Protein AF-A0A1V5L0H5-F1 (afdb_monomer_lite)

Radius of gyration: 12.78 Å; chains: 1; bounding box: 25×24×44 Å

Secondary structure (DSSP, 8-state):
----HHHHHHHTT--HHHHHHHH---HHHHHHHHTTSSPPPHHHHHHHHHHH-GGGGGGTS-TT------

Sequence (70 aa):
MKTSLFDWAYHQGLSLGQLSEMTGYAREHLSRVKHGRWPITEQFVARIVFRLGDWAREMFYDEDEEQDVK

pLDDT: mean 88.33, std 15.94, range [39.69, 97.94]

Structure (mmCIF, N/CA/C/O backbone):
data_AF-A0A1V5L0H5-F1
#
_entry.id   AF-A0A1V5L0H5-F1
#
loop_
_atom_site.group_PDB
_atom_site.id
_atom_site.type_symbol
_atom_site.label_atom_id
_atom_site.label_alt_id
_atom_site.label_comp_id
_atom_site.label_asym_id
_atom_site.label_entity_id
_atom_site.label_seq_id
_atom_site.pdbx_PDB_ins_code
_atom_site.Cartn_x
_atom_site.Cartn_y
_atom_site.Cartn_z
_atom_site.occupancy
_atom_site.B_iso_or_equiv
_atom_site.auth_seq_id
_atom_site.auth_comp_id
_atom_site.auth_asym_id
_atom_site.auth_atom_id
_atom_site.pdbx_PDB_model_num
ATOM 1 N N . MET A 1 1 ? -3.579 16.241 -8.466 1.00 52.09 1 MET A N 1
ATOM 2 C CA . MET A 1 1 ? -2.448 15.410 -7.993 1.00 52.09 1 MET A CA 1
ATOM 3 C C . MET A 1 1 ? -2.940 13.981 -7.965 1.00 52.09 1 MET A C 1
ATOM 5 O O . MET A 1 1 ? -3.919 13.741 -7.271 1.00 52.09 1 MET A O 1
ATOM 9 N N . LYS A 1 2 ? -2.317 13.072 -8.723 1.00 64.06 2 LY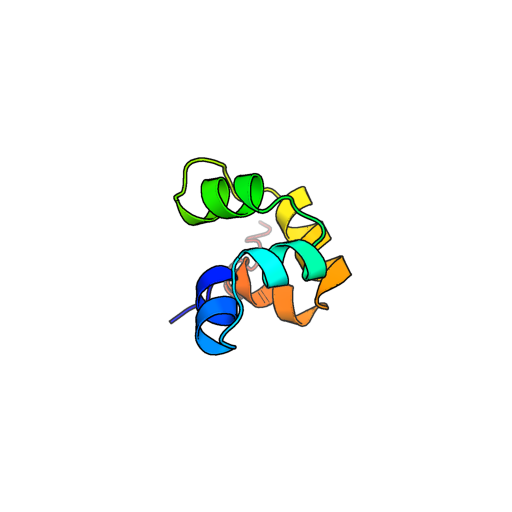S A N 1
ATOM 10 C CA . LYS A 1 2 ? -2.600 11.634 -8.630 1.00 64.06 2 LYS A CA 1
ATOM 11 C C . LYS A 1 2 ? -2.311 11.179 -7.201 1.00 64.06 2 LYS A C 1
ATOM 13 O O . LYS A 1 2 ? -1.226 11.447 -6.687 1.00 64.06 2 LYS A O 1
ATOM 18 N N . THR A 1 3 ? -3.283 10.567 -6.538 1.00 80.94 3 THR A N 1
ATOM 19 C CA . THR A 1 3 ? -3.099 10.053 -5.179 1.00 80.94 3 THR A CA 1
ATOM 20 C C . THR A 1 3 ? -2.517 8.648 -5.273 1.00 80.94 3 THR A C 1
ATOM 22 O O . THR A 1 3 ? -3.184 7.740 -5.760 1.00 80.94 3 THR A O 1
ATOM 25 N N . SER A 1 4 ? -1.277 8.450 -4.818 1.00 91.81 4 SER A N 1
ATOM 26 C CA . SER A 1 4 ? -0.707 7.101 -4.736 1.00 91.81 4 SER A CA 1
ATOM 27 C C . SER A 1 4 ? -1.371 6.292 -3.615 1.00 91.81 4 SER A C 1
ATOM 29 O O . SER A 1 4 ? -1.947 6.860 -2.685 1.00 91.81 4 SER A O 1
ATOM 31 N N . LEU A 1 5 ? -1.210 4.963 -3.628 1.00 94.06 5 LEU A N 1
ATOM 32 C CA . LEU A 1 5 ? -1.653 4.090 -2.529 1.00 94.06 5 LEU A CA 1
ATOM 33 C C . LEU A 1 5 ? -1.194 4.593 -1.149 1.00 94.06 5 LEU A C 1
ATOM 35 O O . LEU A 1 5 ? -1.944 4.531 -0.174 1.00 94.06 5 LEU A O 1
ATOM 39 N N . PHE A 1 6 ? 0.044 5.081 -1.054 1.00 95.31 6 PHE A N 1
ATOM 40 C CA . PHE A 1 6 ? 0.617 5.526 0.215 1.00 95.31 6 PHE A CA 1
ATOM 41 C C . PHE A 1 6 ? 0.127 6.915 0.628 1.00 95.31 6 PHE A C 1
ATOM 43 O O . PHE A 1 6 ? -0.007 7.156 1.828 1.00 95.31 6 PHE A O 1
ATOM 50 N N . ASP A 1 7 ? -0.174 7.791 -0.332 1.00 94.62 7 ASP A N 1
ATOM 51 C CA . ASP A 1 7 ? -0.782 9.098 -0.060 1.00 94.62 7 ASP A CA 1
ATOM 52 C C . ASP A 1 7 ? -2.232 8.931 0.386 1.00 94.62 7 ASP A C 1
ATOM 54 O O . ASP A 1 7 ? -2.651 9.524 1.378 1.00 94.62 7 ASP A O 1
ATOM 58 N N . TRP A 1 8 ? -2.985 8.055 -0.285 1.00 95.00 8 TRP A N 1
ATOM 59 C CA . TRP A 1 8 ? -4.333 7.692 0.135 1.00 95.00 8 TRP A CA 1
ATOM 60 C C . TRP A 1 8 ? -4.323 7.128 1.555 1.00 95.00 8 TRP A C 1
ATOM 62 O O . TRP A 1 8 ? -5.044 7.631 2.413 1.00 95.00 8 TRP A O 1
ATOM 72 N N . ALA A 1 9 ? -3.458 6.147 1.836 1.00 95.62 9 ALA A N 1
ATOM 73 C CA . ALA A 1 9 ? -3.349 5.564 3.169 1.00 95.62 9 ALA A CA 1
ATOM 74 C C . ALA A 1 9 ? -3.017 6.630 4.226 1.00 95.62 9 ALA A C 1
ATOM 76 O O . ALA A 1 9 ? -3.626 6.646 5.294 1.00 95.62 9 ALA A O 1
ATOM 77 N N . TYR A 1 10 ? -2.110 7.561 3.913 1.00 95.25 10 TYR A N 1
ATOM 78 C CA . TYR A 1 10 ? -1.784 8.685 4.788 1.00 95.25 10 TYR A CA 1
ATOM 79 C C . TYR A 1 10 ? -2.997 9.590 5.058 1.00 95.25 10 TYR A C 1
ATOM 81 O O . TYR A 1 10 ? -3.277 9.893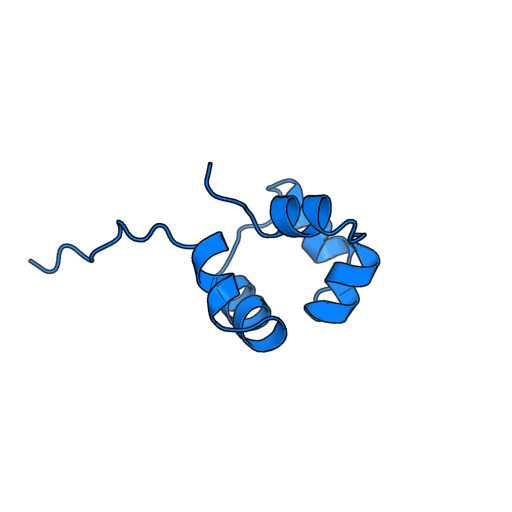 6.217 1.00 95.25 10 TYR A O 1
ATOM 89 N N . HIS A 1 11 ? -3.761 9.963 4.027 1.00 95.56 11 HIS A N 1
ATOM 90 C CA . HIS A 1 11 ? -4.969 10.783 4.173 1.00 95.56 11 HIS A CA 1
ATOM 91 C C . HIS A 1 11 ? -6.094 10.086 4.946 1.00 95.56 11 HIS A C 1
ATOM 93 O O . HIS A 1 11 ? -6.851 10.751 5.646 1.00 95.56 11 HIS A O 1
ATOM 99 N N . GLN A 1 12 ? -6.179 8.757 4.868 1.00 94.94 12 GLN A N 1
ATOM 100 C CA . GLN A 1 12 ? -7.105 7.957 5.675 1.00 94.94 12 GLN A CA 1
ATOM 101 C C . GLN A 1 12 ? -6.615 7.729 7.118 1.00 94.94 12 GLN A C 1
ATOM 103 O O . GLN A 1 12 ? -7.295 7.068 7.900 1.00 94.94 12 GLN A O 1
ATOM 108 N N . GLY A 1 13 ? -5.431 8.233 7.491 1.00 97.19 13 GLY A N 1
ATOM 109 C CA . GLY A 1 13 ? -4.834 7.998 8.808 1.00 97.19 13 GLY A CA 1
ATOM 110 C C . GLY A 1 13 ? -4.365 6.554 9.024 1.00 97.19 13 GLY A C 1
ATOM 111 O O . GLY A 1 13 ? -4.192 6.123 10.164 1.00 97.19 13 GLY A O 1
ATOM 112 N N . LEU A 1 14 ? -4.159 5.792 7.946 1.00 96.81 14 LEU A N 1
ATOM 113 C CA . LEU A 1 14 ? -3.743 4.397 8.002 1.00 96.81 14 LEU A CA 1
ATOM 114 C C . LEU A 1 14 ? -2.230 4.281 8.183 1.00 96.81 14 LEU A C 1
ATOM 116 O O . LEU A 1 14 ? -1.419 4.816 7.423 1.00 96.81 14 LEU A O 1
ATOM 120 N N . SER A 1 15 ? -1.837 3.494 9.177 1.00 96.81 15 SER A N 1
ATOM 121 C CA . SER A 1 15 ? -0.455 3.068 9.345 1.00 96.81 15 SER A CA 1
ATOM 122 C C . SER A 1 15 ? -0.056 2.026 8.296 1.00 96.81 15 SER A C 1
ATOM 124 O O . SER A 1 15 ? -0.873 1.284 7.752 1.00 96.81 15 SER A O 1
ATOM 126 N N . LEU A 1 16 ? 1.253 1.883 8.085 1.00 95.50 16 LEU A N 1
ATOM 127 C CA . LEU A 1 16 ? 1.830 0.804 7.274 1.00 95.50 16 LEU A CA 1
ATOM 128 C C . LEU A 1 16 ? 1.462 -0.604 7.789 1.00 95.50 16 LEU A C 1
ATOM 130 O O . LEU A 1 16 ? 1.468 -1.551 7.008 1.00 95.50 16 LEU A O 1
ATOM 134 N N . GLY A 1 17 ? 1.164 -0.749 9.087 1.00 97.88 17 GLY A N 1
ATOM 135 C CA . GLY A 1 17 ? 0.677 -2.003 9.671 1.00 97.88 17 GLY A CA 1
ATOM 136 C C . GLY A 1 17 ? -0.757 -2.312 9.244 1.00 97.88 17 GLY A C 1
ATOM 137 O O . GLY A 1 17 ? -1.017 -3.387 8.722 1.00 97.88 17 GLY A O 1
ATOM 138 N N . GLN A 1 18 ? -1.657 -1.335 9.348 1.00 97.94 18 GLN A N 1
ATOM 139 C CA . GLN A 1 18 ? -3.036 -1.487 8.870 1.00 97.94 18 GLN A CA 1
ATOM 140 C C . GLN A 1 18 ? -3.078 -1.732 7.358 1.00 97.94 18 GLN A C 1
ATOM 142 O O . GLN A 1 18 ? -3.774 -2.627 6.889 1.00 97.94 18 GLN A O 1
ATOM 147 N N . LEU A 1 19 ? -2.260 -1.012 6.583 1.00 96.75 19 LEU A N 1
ATOM 148 C CA . LEU A 1 19 ? -2.159 -1.242 5.143 1.00 96.75 19 LEU A CA 1
ATOM 149 C C . LEU A 1 19 ? -1.646 -2.658 4.821 1.00 96.75 19 LEU A C 1
ATOM 151 O O . LEU A 1 19 ? -2.092 -3.274 3.856 1.00 96.75 19 LEU A O 1
ATOM 155 N N . SER A 1 20 ? -0.738 -3.196 5.639 1.00 97.81 20 SER A N 1
ATOM 156 C CA . SER A 1 20 ? -0.243 -4.573 5.529 1.00 97.81 20 SER A CA 1
ATOM 157 C C . SER A 1 20 ? -1.367 -5.594 5.725 1.00 97.81 20 SER A C 1
ATOM 159 O O . SER A 1 20 ? -1.514 -6.500 4.904 1.00 97.81 20 SER A O 1
ATOM 161 N N . GLU A 1 21 ? -2.211 -5.409 6.74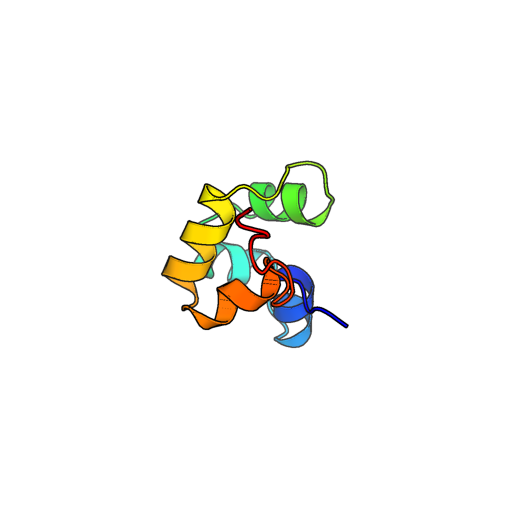0 1.00 97.69 21 GLU A N 1
ATOM 162 C CA . GLU A 1 21 ? -3.378 -6.262 7.001 1.00 97.69 21 GLU A CA 1
ATOM 163 C C . GLU A 1 21 ? -4.409 -6.196 5.867 1.00 97.69 21 GLU A C 1
ATOM 165 O O . GLU A 1 21 ? -4.864 -7.233 5.382 1.00 97.69 21 GLU A O 1
ATOM 170 N N . MET A 1 22 ? -4.724 -4.990 5.386 1.00 96.94 22 MET A N 1
ATOM 171 C CA . MET A 1 22 ? -5.706 -4.784 4.317 1.00 96.94 22 MET A CA 1
ATOM 172 C C . MET A 1 22 ? -5.249 -5.405 2.993 1.00 96.94 22 MET A C 1
ATOM 174 O O . MET A 1 22 ? -6.020 -6.070 2.308 1.00 96.94 22 MET A O 1
ATOM 178 N N . THR A 1 23 ? -3.979 -5.220 2.632 1.00 95.94 23 THR A N 1
ATOM 179 C CA . THR A 1 23 ? -3.442 -5.630 1.323 1.00 95.94 23 THR A CA 1
ATOM 180 C C . THR A 1 23 ? -2.885 -7.054 1.315 1.00 95.94 23 THR A C 1
ATOM 182 O O . THR A 1 23 ? -2.727 -7.666 0.257 1.00 95.94 23 THR A O 1
ATOM 185 N N . GLY A 1 24 ? -2.580 -7.616 2.487 1.00 95.44 24 GLY A N 1
ATOM 186 C CA . GLY A 1 24 ? -1.902 -8.904 2.623 1.00 95.44 24 GLY A CA 1
ATOM 187 C C . GLY A 1 24 ? -0.433 -8.890 2.183 1.00 95.44 24 GLY A C 1
ATOM 188 O O . GLY A 1 24 ? 0.137 -9.957 1.953 1.00 95.44 24 GLY A O 1
ATOM 189 N N . TYR A 1 25 ? 0.180 -7.715 2.023 1.00 97.12 25 TYR A N 1
ATOM 190 C CA . TYR A 1 25 ? 1.628 -7.578 1.858 1.00 97.12 25 TYR A CA 1
ATOM 191 C C . TYR A 1 25 ? 2.296 -7.371 3.204 1.00 97.12 25 TYR A C 1
ATOM 193 O O . TYR A 1 25 ? 1.768 -6.658 4.048 1.00 97.12 25 TYR A O 1
ATOM 201 N N . ALA A 1 26 ? 3.492 -7.927 3.395 1.00 97.50 26 ALA A N 1
ATOM 202 C CA . ALA A 1 26 ? 4.277 -7.647 4.590 1.00 97.50 26 ALA A CA 1
ATOM 203 C C . ALA A 1 26 ? 4.622 -6.150 4.684 1.00 97.50 26 ALA A C 1
ATOM 205 O O . ALA A 1 26 ? 4.954 -5.512 3.682 1.00 97.50 26 ALA A O 1
ATOM 206 N N . ARG A 1 27 ? 4.628 -5.602 5.902 1.00 97.38 27 ARG A N 1
ATOM 207 C CA . ARG A 1 27 ? 4.991 -4.199 6.164 1.00 97.38 27 ARG A CA 1
ATOM 208 C C . ARG A 1 27 ? 6.338 -3.804 5.550 1.00 97.38 27 ARG A C 1
ATOM 210 O O . ARG A 1 27 ? 6.483 -2.694 5.043 1.00 97.38 27 ARG A O 1
ATOM 217 N N . GLU A 1 28 ? 7.317 -4.704 5.582 1.00 97.50 28 GLU A N 1
ATOM 218 C CA . GLU A 1 28 ? 8.629 -4.465 4.979 1.00 97.50 28 GLU A CA 1
ATOM 219 C C . GLU A 1 28 ? 8.553 -4.347 3.450 1.00 97.50 28 GLU A C 1
ATOM 221 O O . GLU A 1 28 ? 9.169 -3.449 2.879 1.00 97.50 28 GLU A O 1
ATOM 226 N N . HIS A 1 29 ? 7.754 -5.197 2.797 1.00 96.50 29 HIS A N 1
ATOM 227 C CA . HIS A 1 29 ? 7.508 -5.119 1.357 1.00 96.50 29 HIS A CA 1
ATOM 228 C C . HIS A 1 29 ? 6.910 -3.752 1.004 1.00 96.50 29 HIS A C 1
ATOM 230 O O . HIS A 1 29 ? 7.454 -3.038 0.164 1.00 96.50 29 HIS A O 1
ATOM 236 N N . LEU A 1 30 ? 5.840 -3.350 1.697 1.00 97.00 30 LEU A N 1
ATOM 237 C CA . LEU A 1 30 ? 5.187 -2.055 1.484 1.00 97.00 30 LEU A CA 1
ATOM 238 C C . LEU A 1 30 ? 6.144 -0.877 1.711 1.00 97.00 30 LEU A C 1
ATOM 240 O O . LEU A 1 30 ? 6.136 0.075 0.940 1.00 97.00 30 LEU A O 1
ATOM 244 N N . SER A 1 31 ? 7.007 -0.954 2.728 1.00 96.62 31 SER A N 1
ATOM 245 C CA . SER A 1 31 ? 8.041 0.055 2.983 1.00 96.62 31 SER A CA 1
ATOM 246 C C . SER A 1 31 ? 9.043 0.161 1.826 1.00 96.62 31 SER A C 1
ATOM 248 O O . SER A 1 31 ? 9.344 1.259 1.359 1.00 96.62 31 SER A O 1
ATOM 250 N N . ARG A 1 32 ? 9.531 -0.973 1.304 1.00 97.19 32 ARG A N 1
ATOM 251 C CA . ARG A 1 32 ? 10.465 -0.994 0.165 1.00 97.19 32 ARG A CA 1
ATOM 252 C C . ARG A 1 32 ? 9.838 -0.399 -1.096 1.00 97.19 32 ARG A C 1
ATOM 254 O O . ARG A 1 32 ? 10.516 0.367 -1.775 1.00 97.19 32 ARG A O 1
ATOM 261 N N . VAL A 1 33 ? 8.566 -0.693 -1.370 1.00 95.94 33 VAL A N 1
ATOM 262 C CA . VAL A 1 33 ? 7.827 -0.100 -2.499 1.00 95.94 33 VAL A CA 1
ATOM 263 C C . VAL A 1 33 ? 7.622 1.403 -2.285 1.00 95.94 33 VAL A C 1
ATOM 265 O O . VAL A 1 33 ? 7.963 2.189 -3.162 1.00 95.94 33 VAL A O 1
ATOM 268 N N . LYS A 1 34 ? 7.175 1.830 -1.093 1.00 94.56 34 LYS A N 1
ATOM 269 C CA . LYS A 1 34 ? 6.988 3.254 -0.747 1.00 94.56 34 LYS A CA 1
ATOM 270 C C . LYS A 1 34 ? 8.252 4.088 -0.963 1.00 94.56 34 LYS A C 1
ATOM 272 O O . LYS A 1 34 ? 8.175 5.233 -1.389 1.00 94.56 34 LYS A O 1
ATOM 277 N N . HIS A 1 35 ? 9.413 3.525 -0.644 1.00 95.25 35 HIS A N 1
ATOM 278 C CA . HIS A 1 35 ? 10.706 4.194 -0.786 1.00 95.25 35 HIS A CA 1
ATOM 279 C C . HIS A 1 35 ? 11.371 3.974 -2.155 1.00 95.25 35 HIS A C 1
ATOM 281 O O . HIS A 1 35 ? 12.557 4.266 -2.295 1.00 95.25 35 HIS A O 1
ATOM 287 N N . GLY A 1 36 ? 10.654 3.424 -3.142 1.00 93.38 36 GLY A N 1
ATOM 288 C CA . GLY A 1 36 ? 11.165 3.205 -4.499 1.00 93.38 36 GLY A CA 1
ATOM 289 C C . GLY A 1 36 ? 12.288 2.169 -4.594 1.00 93.38 36 GLY A C 1
ATOM 290 O O . GLY A 1 36 ? 12.991 2.110 -5.596 1.00 93.38 36 GLY A O 1
ATOM 291 N N . ARG A 1 37 ? 12.491 1.349 -3.554 1.00 94.62 37 ARG A N 1
ATOM 292 C CA . ARG A 1 37 ? 13.514 0.294 -3.557 1.00 94.62 37 ARG A CA 1
ATOM 293 C C . ARG A 1 37 ? 13.061 -0.921 -4.349 1.00 94.62 37 ARG A C 1
ATOM 295 O O . ARG A 1 37 ? 13.907 -1.600 -4.916 1.00 94.62 37 ARG A O 1
ATOM 302 N N . TRP A 1 38 ? 11.757 -1.201 -4.349 1.00 94.69 38 TRP A N 1
ATOM 303 C CA . TRP A 1 38 ? 11.126 -2.271 -5.122 1.00 94.69 38 TRP A CA 1
ATOM 304 C C . TRP A 1 38 ? 10.110 -1.678 -6.105 1.00 94.69 38 TRP A C 1
ATOM 306 O O . TRP A 1 38 ? 9.382 -0.760 -5.720 1.00 94.69 38 TRP A O 1
ATOM 316 N N . PRO A 1 39 ? 10.054 -2.183 -7.351 1.00 93.12 39 PRO A N 1
ATOM 317 C CA . PRO A 1 39 ? 9.131 -1.674 -8.355 1.00 93.12 39 PRO A CA 1
ATOM 318 C C . PRO A 1 39 ? 7.681 -2.037 -8.017 1.00 93.12 39 PRO A C 1
ATOM 320 O O . PRO A 1 39 ? 7.408 -3.073 -7.406 1.00 93.12 39 PRO A O 1
ATOM 323 N N . ILE A 1 40 ? 6.747 -1.203 -8.471 1.00 93.88 40 ILE A N 1
ATOM 324 C CA . ILE A 1 40 ? 5.325 -1.548 -8.523 1.00 93.88 40 ILE A CA 1
ATOM 325 C C . ILE A 1 40 ? 5.135 -2.491 -9.715 1.00 93.88 40 ILE A C 1
ATOM 327 O O . ILE A 1 40 ? 5.389 -2.108 -10.852 1.00 93.88 40 ILE A O 1
ATOM 331 N N . THR A 1 41 ? 4.730 -3.733 -9.457 1.00 95.19 41 THR A N 1
ATOM 332 C CA . THR A 1 41 ? 4.491 -4.751 -10.494 1.00 95.19 41 THR A CA 1
ATOM 333 C C . THR A 1 41 ? 2.998 -4.949 -10.740 1.00 95.19 41 THR A C 1
ATOM 335 O O . THR A 1 41 ? 2.179 -4.647 -9.873 1.00 95.19 41 THR A O 1
ATOM 338 N N . GLU A 1 42 ? 2.620 -5.548 -11.870 1.00 94.56 42 GLU A N 1
ATOM 339 C CA . GLU A 1 42 ? 1.221 -5.931 -12.123 1.00 94.56 42 GLU A CA 1
ATOM 340 C C . GLU A 1 42 ? 0.656 -6.826 -11.012 1.00 94.56 42 GLU A C 1
ATOM 342 O O . GLU A 1 42 ? -0.472 -6.634 -10.570 1.00 94.56 42 GLU A O 1
ATOM 347 N N . GLN A 1 43 ? 1.457 -7.759 -10.485 1.00 95.75 43 GLN A N 1
ATOM 348 C CA . GLN A 1 43 ? 1.052 -8.603 -9.358 1.00 95.75 43 GLN A CA 1
ATOM 349 C C . GLN A 1 43 ? 0.829 -7.791 -8.073 1.00 95.75 43 GLN A C 1
ATOM 351 O O . GLN A 1 43 ? -0.079 -8.097 -7.292 1.00 95.75 43 GLN A O 1
ATOM 356 N N . PHE A 1 44 ? 1.647 -6.757 -7.845 1.00 96.12 44 PHE A N 1
ATOM 357 C CA . PHE A 1 44 ? 1.435 -5.808 -6.759 1.00 96.12 44 PHE A CA 1
ATOM 358 C C . PHE A 1 44 ? 0.067 -5.149 -6.905 1.00 96.12 44 PHE A C 1
ATOM 360 O O . PHE A 1 44 ? -0.777 -5.313 -6.023 1.00 96.12 44 PHE A O 1
ATOM 367 N N . VAL A 1 45 ? -0.177 -4.511 -8.048 1.00 96.00 45 VAL A N 1
ATOM 368 C CA . VAL A 1 45 ? -1.419 -3.787 -8.344 1.00 96.00 45 VAL A CA 1
ATOM 369 C C . VAL A 1 45 ? -2.638 -4.704 -8.275 1.00 96.00 45 VAL A C 1
ATOM 371 O O . VAL A 1 45 ? -3.590 -4.398 -7.562 1.00 96.00 45 VAL A O 1
ATOM 374 N N . ALA A 1 46 ? -2.593 -5.869 -8.923 1.00 96.06 46 ALA A N 1
ATOM 375 C CA . ALA A 1 46 ? -3.690 -6.831 -8.940 1.00 96.06 46 ALA A CA 1
ATOM 376 C C . ALA A 1 46 ? -4.095 -7.272 -7.528 1.00 96.06 46 ALA A C 1
ATOM 378 O O . ALA A 1 46 ? -5.283 -7.374 -7.231 1.00 96.06 46 ALA A O 1
ATOM 379 N N . ARG A 1 47 ? -3.128 -7.485 -6.623 1.00 96.75 47 ARG A N 1
ATOM 380 C CA . ARG A 1 47 ? -3.438 -7.816 -5.225 1.00 96.75 47 ARG A CA 1
ATOM 381 C C . ARG A 1 47 ? -4.084 -6.645 -4.490 1.00 96.75 47 ARG A C 1
ATOM 383 O O . ARG A 1 47 ? -5.023 -6.874 -3.733 1.00 96.75 47 ARG A O 1
ATOM 390 N N . ILE A 1 48 ? -3.587 -5.424 -4.683 1.00 96.75 48 ILE A N 1
ATOM 391 C CA . ILE A 1 48 ? -4.181 -4.231 -4.067 1.00 96.75 48 ILE A CA 1
ATOM 392 C C . ILE A 1 48 ? -5.632 -4.075 -4.526 1.00 96.75 48 ILE A C 1
ATOM 394 O O . ILE A 1 48 ? -6.519 -3.983 -3.684 1.00 96.75 48 ILE A O 1
ATOM 398 N N . VAL A 1 49 ? -5.878 -4.141 -5.835 1.00 96.25 49 VAL A N 1
ATOM 399 C CA . VAL A 1 49 ? -7.220 -4.057 -6.428 1.00 96.25 49 VAL A CA 1
ATOM 400 C C . VAL A 1 49 ? -8.126 -5.175 -5.913 1.00 96.25 49 VAL A C 1
ATOM 402 O O . VAL A 1 49 ? -9.237 -4.911 -5.469 1.00 96.25 49 VAL A O 1
ATOM 405 N N . PHE A 1 50 ? -7.638 -6.418 -5.874 1.00 96.75 50 PHE A N 1
ATOM 406 C CA . PHE A 1 50 ? -8.399 -7.549 -5.337 1.00 96.75 50 PHE A CA 1
ATOM 407 C C . PHE A 1 50 ? -8.814 -7.349 -3.871 1.00 96.75 50 PHE A C 1
ATOM 409 O O . PHE A 1 50 ? -9.877 -7.805 -3.457 1.00 96.75 50 PHE A O 1
ATOM 416 N N . ARG A 1 51 ? -7.974 -6.689 -3.068 1.00 96.81 51 ARG A N 1
ATOM 417 C CA . ARG A 1 51 ? -8.202 -6.506 -1.630 1.00 96.81 51 ARG A CA 1
ATOM 418 C C . ARG A 1 51 ? -9.002 -5.259 -1.277 1.00 96.81 51 ARG A C 1
ATOM 420 O O . ARG A 1 51 ? -9.775 -5.303 -0.326 1.00 96.81 51 ARG A O 1
ATOM 427 N N . LEU A 1 52 ? -8.772 -4.159 -1.984 1.00 95.00 52 LEU A N 1
ATOM 428 C CA . LEU A 1 52 ? -9.359 -2.856 -1.677 1.00 95.00 52 LEU A CA 1
ATOM 429 C C . LEU A 1 52 ? -10.580 -2.546 -2.549 1.00 95.00 52 LEU A C 1
ATOM 431 O O . LEU A 1 52 ? -11.461 -1.816 -2.103 1.00 95.00 52 LEU A O 1
ATOM 435 N N . GLY A 1 53 ? -10.655 -3.120 -3.750 1.00 95.06 53 GLY A N 1
ATOM 436 C CA . GLY A 1 53 ? -11.696 -2.873 -4.744 1.00 95.06 53 GLY A CA 1
ATOM 437 C C . GLY A 1 53 ? -11.157 -2.227 -6.022 1.00 95.06 53 GLY A C 1
ATOM 438 O O . GLY A 1 53 ? -10.014 -1.771 -6.077 1.00 95.06 53 GLY A O 1
ATOM 439 N N . ASP A 1 54 ? -12.006 -2.183 -7.053 1.00 92.25 54 ASP A N 1
ATOM 440 C CA . ASP A 1 54 ? -11.625 -1.738 -8.403 1.00 92.25 54 ASP A CA 1
ATOM 441 C C . ASP A 1 54 ? -11.182 -0.268 -8.458 1.00 92.25 54 ASP A C 1
ATOM 443 O O . ASP A 1 54 ? -10.236 0.060 -9.166 1.00 92.25 54 ASP A O 1
ATOM 447 N N . TRP A 1 55 ? -11.762 0.579 -7.601 1.00 92.56 55 TRP A N 1
ATOM 448 C CA . TRP A 1 55 ? -11.385 1.989 -7.425 1.00 92.56 55 TRP A CA 1
ATOM 449 C C . TRP A 1 55 ? -9.891 2.183 -7.101 1.00 92.56 55 TRP A C 1
ATOM 451 O O . TRP A 1 55 ? -9.305 3.208 -7.428 1.00 92.56 55 TR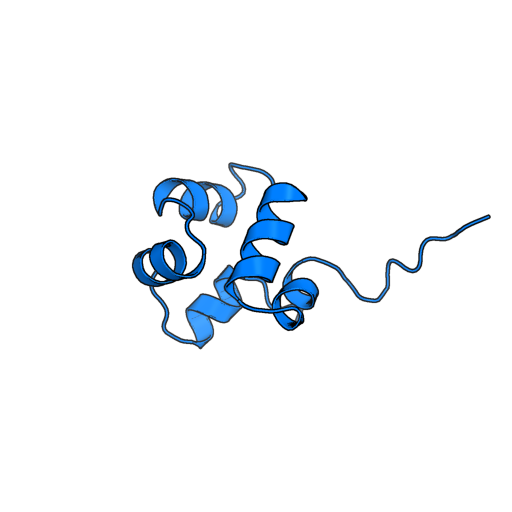P A O 1
ATOM 461 N N . ALA A 1 56 ? -9.228 1.191 -6.490 1.00 93.94 56 ALA A N 1
ATOM 462 C CA . ALA A 1 56 ? -7.803 1.282 -6.185 1.00 93.94 56 ALA A CA 1
ATOM 463 C C . ALA A 1 56 ? -6.921 1.239 -7.447 1.00 93.94 56 ALA A C 1
ATOM 465 O O . ALA A 1 56 ? -5.740 1.577 -7.371 1.00 93.94 56 ALA A O 1
ATOM 466 N N . ARG A 1 57 ? -7.465 0.833 -8.605 1.00 92.00 57 ARG A N 1
ATOM 467 C CA . ARG A 1 57 ? -6.750 0.809 -9.890 1.00 92.00 57 ARG A CA 1
ATOM 468 C C . ARG A 1 57 ? -6.317 2.214 -10.321 1.00 92.00 57 ARG A C 1
ATOM 470 O O . ARG A 1 57 ? -5.201 2.371 -10.815 1.00 92.00 57 ARG A O 1
ATOM 477 N N . GLU A 1 58 ? -7.142 3.220 -10.046 1.00 91.19 58 GLU A N 1
ATOM 478 C CA . GLU A 1 58 ? -6.902 4.638 -10.366 1.00 91.19 58 GLU A CA 1
ATOM 479 C C . GLU A 1 58 ? -5.638 5.200 -9.683 1.00 91.19 58 GLU A C 1
ATOM 481 O O . GLU A 1 58 ? -5.048 6.179 -10.128 1.00 91.19 58 GLU A O 1
ATOM 486 N N . MET A 1 59 ? -5.157 4.555 -8.614 1.00 91.62 59 MET A N 1
ATOM 487 C CA . MET A 1 59 ? -3.923 4.963 -7.926 1.00 91.62 59 MET A CA 1
ATOM 488 C C . MET A 1 59 ? -2.646 4.580 -8.674 1.00 91.62 59 MET A C 1
ATOM 490 O O . MET A 1 59 ? -1.567 5.070 -8.331 1.00 91.62 59 MET A O 1
ATOM 494 N N . PHE A 1 60 ? -2.740 3.668 -9.644 1.00 89.94 60 PHE A N 1
ATOM 495 C CA . PHE A 1 60 ? -1.588 3.077 -10.325 1.00 89.94 60 PHE A CA 1
ATOM 496 C C . PHE A 1 60 ? -1.513 3.472 -11.796 1.00 89.94 60 PHE A C 1
ATOM 498 O O . PHE A 1 60 ? -0.427 3.795 -12.269 1.00 89.94 60 PHE A O 1
ATOM 505 N N . TYR A 1 61 ? -2.646 3.517 -12.491 1.00 83.06 61 TYR A N 1
ATOM 506 C CA . TYR A 1 61 ? -2.71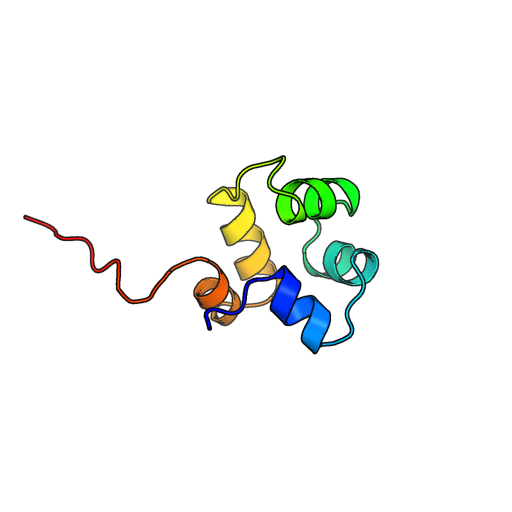7 3.873 -13.908 1.00 83.06 61 TYR A CA 1
ATOM 507 C C . TYR A 1 61 ? -3.217 5.305 -14.066 1.00 83.06 61 TYR A C 1
ATOM 509 O O . TYR A 1 61 ? -3.998 5.775 -13.245 1.00 83.06 61 TYR A O 1
ATOM 517 N N . ASP A 1 62 ? -2.691 6.026 -15.049 1.00 70.81 62 ASP A N 1
ATOM 518 C CA . ASP A 1 62 ? -3.301 7.280 -15.491 1.00 70.81 62 ASP A CA 1
ATOM 519 C C . ASP A 1 62 ? -4.369 6.927 -16.530 1.00 70.81 62 ASP A C 1
ATOM 521 O O . ASP A 1 62 ? -4.145 6.047 -17.360 1.00 70.81 62 ASP A O 1
ATOM 525 N N . GLU A 1 63 ? -5.531 7.582 -16.479 1.00 59.50 63 GLU A N 1
ATOM 526 C CA . GLU A 1 63 ? -6.619 7.367 -17.450 1.00 59.50 63 GLU A CA 1
ATOM 527 C C . GLU A 1 63 ? -6.192 7.682 -18.903 1.00 59.50 63 GLU A C 1
ATOM 529 O O . GLU A 1 63 ? -6.878 7.283 -19.837 1.00 59.50 63 GLU A O 1
ATOM 534 N N . ASP A 1 64 ? -5.031 8.322 -19.092 1.00 54.12 64 ASP A N 1
ATOM 535 C CA . ASP A 1 64 ?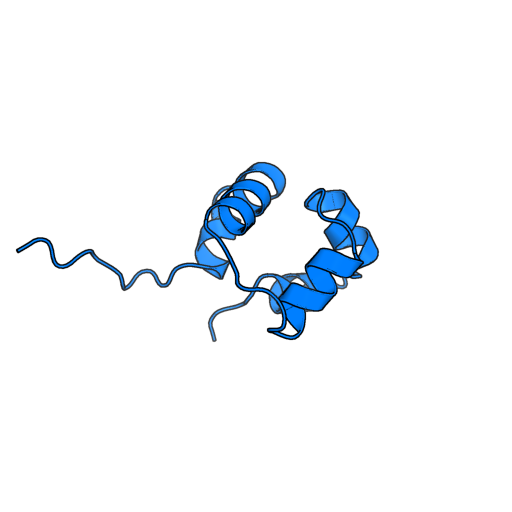 -4.493 8.761 -20.384 1.00 54.12 64 ASP A CA 1
ATOM 536 C C . ASP A 1 64 ? -3.593 7.732 -21.103 1.00 54.12 64 ASP A C 1
ATOM 538 O O . ASP A 1 64 ? -3.141 7.997 -22.217 1.00 54.12 64 ASP A O 1
ATOM 542 N N . GLU A 1 65 ? -3.337 6.544 -20.539 1.00 51.38 65 GLU A N 1
ATOM 543 C CA . GLU A 1 65 ? -2.784 5.419 -21.319 1.00 51.38 65 GLU A CA 1
ATOM 544 C C . GLU A 1 65 ? -3.912 4.698 -22.084 1.00 51.38 65 GLU A C 1
ATOM 546 O O . GLU A 1 65 ? -4.105 3.482 -21.984 1.00 51.38 65 GLU A O 1
ATOM 551 N N . GLU A 1 66 ? -4.669 5.454 -22.889 1.00 47.75 66 GLU A N 1
ATOM 552 C CA . GLU A 1 66 ? -5.302 4.881 -24.073 1.00 47.75 66 GLU A CA 1
ATOM 553 C C . GLU A 1 66 ? -4.167 4.292 -24.909 1.00 47.75 66 GLU A C 1
ATOM 555 O O . GLU A 1 66 ? -3.306 5.000 -25.432 1.00 47.75 66 GLU A O 1
ATOM 560 N N . GLN A 1 67 ? -4.121 2.963 -24.956 1.00 48.84 67 GLN A N 1
ATOM 561 C CA . GLN A 1 67 ? -3.204 2.243 -25.815 1.00 48.84 67 GLN A CA 1
ATOM 562 C C . GLN A 1 67 ? -3.373 2.784 -27.234 1.00 48.84 67 GLN A C 1
ATOM 564 O O . GLN A 1 67 ? -4.416 2.587 -27.857 1.00 48.84 67 GLN A O 1
ATOM 569 N N . ASP A 1 68 ? -2.338 3.464 -27.724 1.00 44.72 68 ASP A N 1
ATOM 570 C CA . ASP A 1 68 ? -2.171 3.846 -29.121 1.00 44.72 68 ASP A CA 1
ATOM 571 C C . ASP A 1 68 ? -2.002 2.538 -29.919 1.00 44.72 68 ASP A C 1
ATOM 573 O O . ASP A 1 68 ? -0.899 2.095 -30.247 1.00 44.72 68 ASP A O 1
ATOM 577 N N . VAL A 1 69 ? -3.119 1.834 -30.131 1.00 48.28 69 VAL A N 1
ATOM 578 C CA . VAL A 1 69 ? -3.222 0.678 -31.016 1.00 48.28 69 VAL A CA 1
ATOM 579 C C . VAL A 1 69 ? -3.234 1.240 -32.432 1.00 48.28 69 VAL A C 1
ATOM 581 O O . VAL A 1 69 ? -4.284 1.577 -32.979 1.00 48.28 69 VAL A O 1
ATOM 584 N N . LYS A 1 70 ? -2.037 1.379 -32.999 1.00 39.69 70 LYS A N 1
ATOM 585 C CA . LYS A 1 70 ? -1.838 1.469 -34.448 1.00 39.69 70 LYS A CA 1
ATOM 586 C C . LYS A 1 70 ? -1.737 0.089 -35.073 1.00 39.69 70 LYS A C 1
ATOM 588 O O . LYS A 1 70 ? -1.105 -0.796 -34.453 1.00 39.69 70 LYS A O 1
#

Foldseek 3Di:
DQQAPVNVCVVVVHDLVNVCVQLVNDSVVVVCPVVVVDDCDPVNQVSNCVRVHVVNNSNPDPPPPPPPPD